Protein AF-A0A433PVL8-F1 (afdb_monomer)

pLDDT: mean 73.01, std 20.84, range [35.97, 96.81]

Sequence (126 aa):
MVSDSTTQKPASAIPLTRLAISPSEWHYLKVKITSEHTLSEHIDNLAFRLFIAQALGSTYGIVGSALFVDVLDWDDDALVGILKVASGAASPYFPSRSNLPIKRPPDPLERSDAFQSDHRVPLLHA

Mean predicted aligned error: 17.93 Å

Organism: NCBI:txid994334

Nearest PDB structures (foldseek):
  6ahu-assembly1_H  TM=8.574E-01  e=1.850E-03  Homo sapiens
  6w6v-assembly1_H  TM=7.503E-01  e=1.771E-02  Saccharomyces cerevisiae S288C
  2kxo-assembly1_B  TM=3.750E-01  e=7.988E-01  Neisseria gonorrhoeae
  6s7t-assembly1_A  TM=3.173E-01  e=1.428E+00  Homo sapiens
  3nrd-assembly1_A  TM=3.096E-01  e=2.244E+00  Sinorhizobium meliloti 1021

Structure (mmCIF, N/CA/C/O backbone):
data_AF-A0A433PVL8-F1
#
_entry.id   AF-A0A433PVL8-F1
#
loop_
_atom_site.group_PDB
_atom_site.id
_atom_site.type_symbol
_atom_site.label_atom_id
_atom_site.label_alt_id
_atom_site.label_comp_id
_atom_site.label_asym_id
_atom_site.label_entity_id
_atom_site.label_seq_id
_atom_site.pdbx_PDB_ins_code
_atom_site.Cartn_x
_atom_site.Cartn_y
_atom_site.Cartn_z
_atom_site.occupancy
_atom_site.B_iso_or_equiv
_atom_site.auth_seq_id
_atom_site.auth_comp_id
_atom_site.auth_asym_id
_atom_site.auth_atom_id
_atom_site.pdbx_PDB_model_num
ATOM 1 N N . MET A 1 1 ? -71.635 -39.825 16.687 1.00 41.94 1 MET A N 1
ATOM 2 C CA . MET A 1 1 ? -71.543 -39.010 15.455 1.00 41.94 1 MET A CA 1
ATOM 3 C C . MET A 1 1 ? -70.288 -38.161 15.566 1.00 41.94 1 MET A C 1
ATOM 5 O O . MET A 1 1 ? -69.972 -37.736 16.667 1.00 41.94 1 MET A O 1
ATOM 9 N N . VAL A 1 2 ? -69.530 -38.096 14.475 1.00 44.03 2 VAL A N 1
ATOM 10 C CA . VAL A 1 2 ? -68.096 -37.768 14.385 1.00 44.03 2 VAL A CA 1
ATOM 11 C C . VAL A 1 2 ? -67.822 -36.282 14.651 1.00 44.03 2 VAL A C 1
ATOM 13 O O . VAL A 1 2 ? -68.539 -35.430 14.138 1.00 44.03 2 VAL A O 1
ATOM 16 N N . SER A 1 3 ? -66.786 -35.994 15.444 1.00 48.00 3 SER A N 1
ATOM 17 C CA . SER A 1 3 ? -66.227 -34.653 15.645 1.00 48.00 3 SER A CA 1
ATOM 18 C C . SER A 1 3 ? -65.089 -34.427 14.648 1.00 48.00 3 SER A C 1
ATOM 20 O O . SER A 1 3 ? -64.020 -35.007 14.818 1.00 48.00 3 SER A O 1
ATOM 22 N N . ASP A 1 4 ? -65.295 -33.583 13.637 1.00 47.31 4 ASP A N 1
ATOM 23 C CA . ASP A 1 4 ? -64.214 -33.089 12.777 1.00 47.31 4 ASP A CA 1
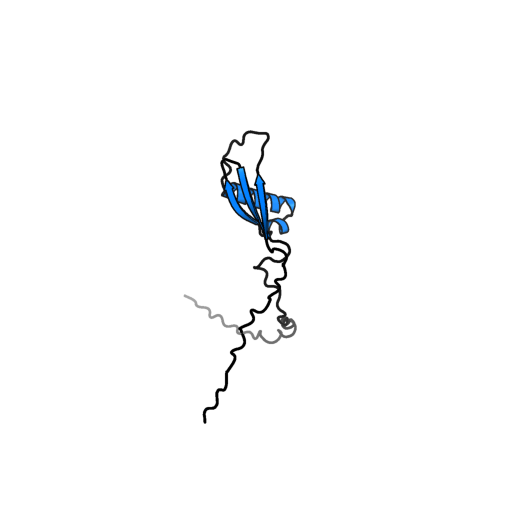ATOM 24 C C . ASP A 1 4 ? -63.689 -31.760 13.329 1.00 47.31 4 ASP A C 1
ATOM 26 O O . ASP A 1 4 ? -64.223 -30.681 13.075 1.00 47.31 4 ASP A O 1
ATOM 30 N N . SER A 1 5 ? -62.621 -31.849 14.119 1.00 52.19 5 SER A N 1
ATOM 31 C CA . SER A 1 5 ? -61.806 -30.701 14.508 1.00 52.19 5 SER A CA 1
ATOM 32 C C . SER A 1 5 ? -60.746 -30.488 13.428 1.00 52.19 5 SER A C 1
ATOM 34 O O . SER A 1 5 ? -59.661 -31.064 13.498 1.00 52.19 5 SER A O 1
ATOM 36 N N . THR A 1 6 ? -61.026 -29.672 12.412 1.00 54.44 6 THR A N 1
ATOM 37 C CA . THR A 1 6 ? -59.994 -29.228 11.463 1.00 54.44 6 THR A CA 1
ATOM 38 C C . THR A 1 6 ? -58.979 -28.341 12.183 1.00 54.44 6 THR A C 1
ATOM 40 O O . THR A 1 6 ? -59.168 -27.135 12.333 1.00 54.44 6 THR A O 1
ATOM 43 N N . THR A 1 7 ? -57.878 -28.942 12.640 1.00 54.22 7 THR A N 1
ATOM 44 C CA . THR A 1 7 ? -56.678 -28.226 13.080 1.00 54.22 7 THR A CA 1
ATOM 45 C C . THR A 1 7 ? -56.019 -27.581 11.865 1.00 54.22 7 THR A C 1
ATOM 47 O O . THR A 1 7 ? -55.220 -28.193 11.157 1.00 54.22 7 THR A O 1
ATOM 50 N N . GLN A 1 8 ? -56.359 -26.322 11.610 1.00 55.50 8 GLN A N 1
ATOM 51 C CA . GLN A 1 8 ? -55.682 -25.509 10.611 1.00 55.50 8 GLN A CA 1
ATOM 52 C C . GLN A 1 8 ? -54.319 -25.086 11.173 1.00 55.50 8 GLN A C 1
ATOM 54 O O . GLN A 1 8 ? -54.213 -24.196 12.014 1.00 55.50 8 GLN A O 1
ATOM 59 N N . LYS A 1 9 ? -53.266 -25.787 10.737 1.00 52.16 9 LYS A N 1
ATOM 60 C CA . LYS A 1 9 ? -51.865 -25.467 11.033 1.00 52.16 9 LYS A CA 1
ATOM 61 C C . LYS A 1 9 ? -51.580 -24.039 10.542 1.00 52.16 9 LYS A C 1
ATOM 63 O O . LYS A 1 9 ? -51.708 -23.806 9.338 1.00 52.16 9 LYS A O 1
ATOM 68 N N . PRO A 1 10 ? -51.210 -23.083 11.413 1.00 56.50 10 PRO A N 1
ATOM 69 C CA . PRO A 1 10 ? -50.856 -21.752 10.949 1.00 56.50 10 PRO A CA 1
ATOM 70 C C . PRO A 1 10 ? -49.629 -21.874 10.045 1.00 56.50 10 PRO A C 1
ATOM 72 O O . PRO A 1 10 ? -48.628 -22.495 10.414 1.00 56.50 10 PRO A O 1
ATOM 75 N N . ALA A 1 11 ? -49.736 -21.335 8.830 1.00 64.62 11 ALA A N 1
ATOM 76 C CA . ALA A 1 11 ? -48.615 -21.234 7.912 1.00 64.62 11 ALA A CA 1
ATOM 77 C C . ALA A 1 11 ? -47.468 -20.517 8.639 1.00 64.62 11 ALA A C 1
ATOM 79 O O . ALA A 1 11 ? -47.653 -19.432 9.186 1.00 64.62 11 ALA A O 1
ATOM 80 N N . SER A 1 12 ? -46.308 -21.170 8.698 1.00 62.41 12 SER A N 1
ATOM 81 C CA . SER A 1 12 ? -45.108 -20.638 9.338 1.00 62.41 12 SER A CA 1
ATOM 82 C C . SER A 1 12 ? -44.707 -19.347 8.622 1.00 62.41 12 SER A C 1
ATOM 84 O O . SER A 1 12 ? -44.216 -19.381 7.496 1.00 62.41 12 SER A O 1
ATOM 86 N N . ALA A 1 13 ? -44.996 -18.202 9.241 1.00 73.56 13 ALA A N 1
ATOM 87 C CA . ALA A 1 13 ? -44.613 -16.902 8.717 1.00 73.56 13 ALA A CA 1
ATOM 88 C C . ALA A 1 13 ? -43.100 -16.731 8.886 1.00 73.56 13 ALA A C 1
ATOM 90 O O . ALA A 1 13 ? -42.582 -16.825 9.999 1.00 73.56 13 ALA A O 1
ATOM 91 N N . ILE A 1 14 ? -42.393 -16.489 7.782 1.00 77.62 14 ILE A N 1
ATOM 92 C CA . ILE A 1 14 ? -40.962 -16.181 7.809 1.00 77.62 14 ILE A CA 1
ATOM 93 C C . ILE A 1 14 ? -40.812 -14.780 8.423 1.00 77.62 14 ILE A C 1
ATOM 95 O O . ILE A 1 14 ? -41.367 -13.824 7.873 1.00 77.62 14 ILE A O 1
ATOM 99 N N . PRO A 1 15 ? -40.105 -14.624 9.556 1.00 78.94 15 PRO A N 1
ATOM 100 C CA . PRO A 1 15 ? -39.897 -13.315 10.155 1.00 78.94 15 PRO A CA 1
ATOM 101 C C . PRO A 1 15 ? -39.052 -12.440 9.224 1.00 78.94 15 PRO A C 1
ATOM 103 O O . PRO A 1 15 ? -38.008 -12.852 8.722 1.00 78.94 15 PRO A O 1
ATOM 106 N N . LEU A 1 16 ? -39.513 -11.213 8.993 1.00 79.56 16 LEU A N 1
ATOM 107 C CA . LEU A 1 16 ? -38.834 -10.232 8.152 1.00 79.56 16 LEU A CA 1
ATOM 108 C C . LEU A 1 16 ? -37.658 -9.630 8.935 1.00 79.56 16 LEU A C 1
ATOM 110 O O . LEU A 1 16 ? -37.845 -8.791 9.815 1.00 79.56 16 LEU A O 1
ATOM 114 N N . THR A 1 17 ? -36.437 -10.079 8.643 1.00 83.88 17 THR A N 1
ATOM 115 C CA . THR A 1 17 ? -35.220 -9.550 9.274 1.00 83.88 17 THR A CA 1
ATOM 116 C C . THR A 1 17 ? -34.689 -8.356 8.487 1.00 83.88 17 THR A C 1
ATOM 118 O O . THR A 1 17 ? -34.290 -8.484 7.331 1.00 83.88 17 THR A O 1
ATOM 121 N N . ARG A 1 18 ? -34.646 -7.182 9.125 1.00 80.38 18 ARG A N 1
ATOM 122 C CA . ARG A 1 18 ? -33.990 -5.994 8.570 1.00 80.38 18 ARG A CA 1
ATOM 123 C C . ARG A 1 18 ? -32.516 -6.001 8.966 1.00 80.38 18 ARG A C 1
ATOM 125 O O . ARG A 1 18 ? -32.199 -5.896 10.146 1.00 80.38 18 ARG A O 1
ATOM 132 N N . LEU A 1 19 ? -31.628 -6.099 7.983 1.00 83.69 19 LEU A N 1
ATOM 133 C CA . LEU A 1 19 ? -30.187 -5.988 8.202 1.00 83.69 19 LEU A CA 1
ATOM 134 C C . LEU A 1 19 ? -29.778 -4.512 8.198 1.00 83.69 19 LEU A C 1
ATOM 136 O O . LEU A 1 19 ? -30.152 -3.757 7.298 1.00 83.69 19 LEU A O 1
ATOM 140 N N . ALA A 1 20 ? -29.030 -4.100 9.219 1.00 80.88 20 ALA A N 1
ATOM 141 C CA . ALA A 1 20 ? -28.367 -2.803 9.249 1.00 80.88 20 ALA A CA 1
ATOM 142 C C . ALA A 1 20 ? -26.984 -2.934 8.597 1.00 80.88 20 ALA A C 1
ATOM 144 O O . ALA A 1 20 ? -26.257 -3.884 8.878 1.00 80.88 20 ALA A O 1
ATOM 145 N N . ILE A 1 21 ? -26.626 -1.986 7.730 1.00 80.56 21 ILE A N 1
ATOM 146 C CA . ILE A 1 21 ? -25.307 -1.945 7.091 1.00 80.56 21 ILE A CA 1
ATOM 147 C C . ILE A 1 21 ? -24.347 -1.271 8.073 1.00 80.56 21 ILE A C 1
ATOM 149 O O . ILE A 1 21 ? -24.505 -0.088 8.377 1.00 80.56 21 ILE A O 1
ATOM 153 N N . SER A 1 22 ? -23.381 -2.023 8.594 1.00 74.75 22 SER A N 1
ATOM 154 C CA . SER A 1 22 ? -22.287 -1.479 9.399 1.00 74.75 22 SER A CA 1
ATOM 155 C C . SER A 1 22 ? -21.147 -0.982 8.503 1.00 74.75 22 SER A C 1
ATOM 157 O O . SER A 1 22 ? -20.932 -1.545 7.425 1.00 74.75 22 SER A O 1
ATOM 159 N N . PRO A 1 23 ? -20.390 0.047 8.925 1.00 74.25 23 PRO A N 1
ATOM 160 C CA . PRO A 1 23 ? -19.184 0.458 8.214 1.00 74.25 23 PRO A CA 1
ATOM 161 C C . PRO A 1 23 ? -18.167 -0.691 8.179 1.00 74.25 23 PRO A C 1
ATOM 163 O O . PRO A 1 23 ? -18.037 -1.446 9.142 1.00 74.25 23 PRO A O 1
ATOM 166 N N . SER A 1 24 ? -17.462 -0.834 7.056 1.00 78.00 24 SER A N 1
ATOM 167 C CA . SER A 1 24 ? -16.450 -1.873 6.882 1.00 78.00 24 SER A CA 1
ATOM 168 C C . SER A 1 24 ? -15.223 -1.594 7.745 1.00 78.00 24 SER A C 1
ATOM 170 O O . SER A 1 24 ? -14.665 -0.497 7.722 1.00 78.00 24 SER A O 1
ATOM 172 N N . GLU A 1 25 ? -14.758 -2.621 8.452 1.00 85.00 25 GLU A N 1
ATOM 173 C CA . GLU A 1 25 ? -13.540 -2.566 9.271 1.00 85.00 25 GLU A CA 1
ATOM 174 C C . GLU A 1 25 ? -12.259 -2.468 8.428 1.00 85.00 25 GLU A C 1
ATOM 176 O O . GLU A 1 25 ? -11.208 -2.091 8.936 1.00 85.00 25 GLU A O 1
ATOM 181 N N . TRP A 1 26 ? -12.340 -2.779 7.132 1.00 90.12 26 TRP A N 1
ATOM 182 C CA . TRP A 1 26 ? -11.201 -2.825 6.221 1.00 90.12 26 TRP A CA 1
ATOM 183 C C . TRP A 1 26 ? -11.472 -2.033 4.949 1.00 90.12 26 TRP A C 1
ATOM 185 O O . TRP A 1 26 ? -12.552 -2.129 4.364 1.00 90.12 26 TRP A O 1
ATOM 195 N N . HIS A 1 27 ? -10.453 -1.313 4.499 1.00 91.12 27 HIS A N 1
ATOM 196 C CA . HIS A 1 27 ? -10.396 -0.675 3.194 1.00 91.12 27 HIS A CA 1
ATOM 197 C C . HIS A 1 27 ? -9.359 -1.376 2.325 1.00 91.12 27 HIS A C 1
ATOM 199 O O . HIS A 1 27 ? -8.272 -1.717 2.791 1.00 91.12 27 HIS A O 1
ATOM 205 N N . TYR A 1 28 ? -9.698 -1.570 1.055 1.00 94.25 28 TYR A N 1
ATOM 206 C CA . TYR A 1 28 ? -8.817 -2.193 0.077 1.00 94.25 28 TYR A CA 1
ATOM 207 C C . TYR A 1 28 ? -8.393 -1.147 -0.945 1.00 94.25 28 TYR A C 1
ATOM 209 O O . TYR A 1 28 ? -9.236 -0.456 -1.519 1.00 94.25 28 TYR A O 1
ATOM 217 N N . LEU A 1 29 ? -7.089 -1.020 -1.155 1.00 95.19 29 LEU A N 1
ATOM 218 C CA . LEU A 1 29 ? -6.496 -0.045 -2.060 1.00 95.19 29 LEU A CA 1
ATOM 219 C C . LEU A 1 29 ? -5.759 -0.792 -3.164 1.00 95.19 29 LEU A C 1
ATOM 221 O O . LEU A 1 29 ? -4.840 -1.558 -2.885 1.00 95.19 29 LEU A O 1
ATOM 225 N N . LYS A 1 30 ? -6.140 -0.546 -4.418 1.00 96.75 30 LYS A N 1
ATOM 226 C CA . LYS A 1 30 ? -5.356 -0.979 -5.575 1.00 96.75 30 LYS A CA 1
ATOM 227 C C . LYS A 1 30 ? -4.307 0.088 -5.872 1.00 96.75 30 LYS A C 1
ATOM 229 O O . LYS A 1 30 ? -4.661 1.239 -6.120 1.00 96.75 30 LYS A O 1
ATOM 234 N N . VAL A 1 31 ? -3.037 -0.293 -5.843 1.00 95.56 31 VAL A N 1
ATOM 235 C CA . VAL A 1 31 ? -1.889 0.608 -5.993 1.00 95.56 31 VAL A CA 1
ATOM 236 C C . VAL A 1 31 ? -1.079 0.182 -7.208 1.00 95.56 31 VAL A C 1
ATOM 238 O O . VAL A 1 31 ? -0.931 -1.010 -7.459 1.00 95.56 31 VAL A O 1
ATOM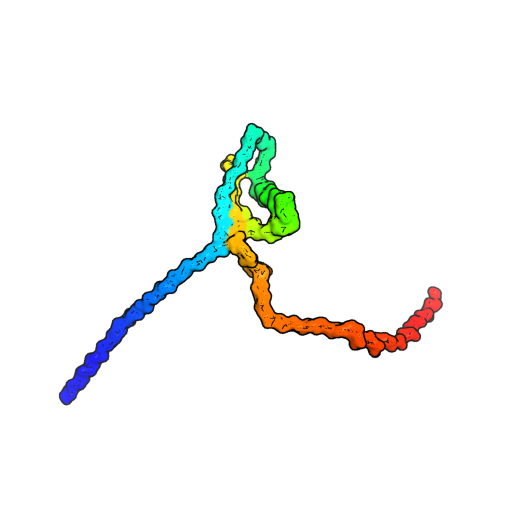 241 N N . LYS A 1 32 ? -0.559 1.148 -7.967 1.00 95.12 32 LYS A N 1
ATOM 242 C CA . LYS A 1 32 ? 0.383 0.908 -9.061 1.00 95.12 32 LYS A CA 1
ATOM 243 C C . LYS A 1 32 ? 1.638 1.735 -8.829 1.00 95.12 32 LYS A C 1
ATOM 245 O O . LYS A 1 32 ? 1.521 2.935 -8.579 1.00 95.12 32 LYS A O 1
ATOM 250 N N . ILE A 1 33 ? 2.807 1.111 -8.929 1.00 92.69 33 ILE A N 1
ATOM 251 C CA . ILE A 1 33 ? 4.080 1.832 -8.917 1.00 92.69 33 ILE A CA 1
ATOM 252 C C . ILE A 1 33 ? 4.394 2.282 -10.341 1.00 92.69 33 ILE A C 1
ATOM 254 O O . ILE A 1 33 ? 4.313 1.514 -11.298 1.00 92.69 33 ILE A O 1
ATOM 258 N N . THR A 1 34 ? 4.749 3.554 -10.477 1.00 91.81 34 THR A N 1
ATOM 259 C CA . THR A 1 34 ? 5.209 4.155 -11.728 1.00 91.81 34 THR A CA 1
ATOM 260 C C . THR A 1 34 ? 6.520 4.877 -11.470 1.00 91.81 34 THR A C 1
ATOM 262 O O . THR A 1 34 ? 6.671 5.530 -10.439 1.00 91.81 34 THR 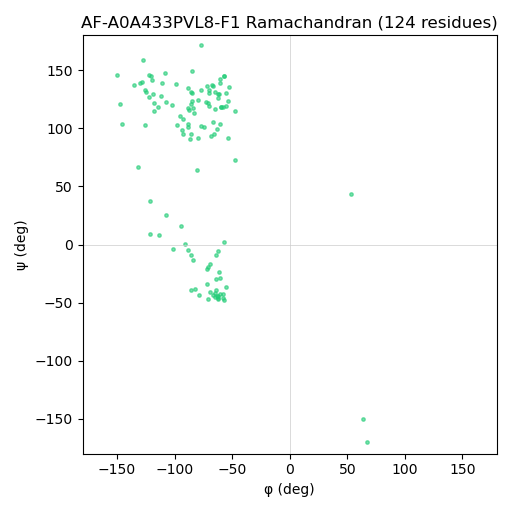A O 1
ATOM 265 N N . SER A 1 35 ? 7.452 4.775 -12.410 1.00 88.50 35 SER A N 1
ATOM 266 C CA . SER A 1 35 ? 8.74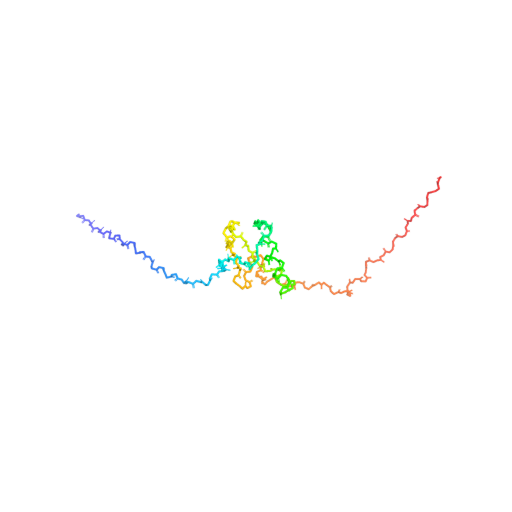8 5.442 -12.352 1.00 88.50 35 SER A CA 1
ATOM 267 C C . SER A 1 35 ? 9.046 6.066 -13.710 1.00 88.50 35 SER A C 1
ATOM 269 O O . SER A 1 35 ? 8.825 5.434 -14.740 1.00 88.50 35 SER A O 1
ATOM 271 N N . GLU A 1 36 ? 9.567 7.291 -13.702 1.00 90.50 36 GLU A N 1
ATOM 272 C CA . GLU A 1 36 ? 10.073 7.973 -14.904 1.00 90.50 36 GLU A CA 1
ATOM 273 C C . GLU A 1 36 ? 11.382 7.339 -15.407 1.00 90.50 36 GLU A C 1
ATOM 275 O O . GLU A 1 36 ? 11.777 7.501 -16.561 1.00 90.50 36 GLU A O 1
ATOM 280 N N . HIS A 1 37 ? 12.067 6.598 -14.533 1.00 86.50 37 HIS A N 1
ATOM 281 C CA . HIS A 1 37 ? 13.312 5.902 -14.829 1.00 86.50 37 HIS A CA 1
ATOM 282 C C . HIS A 1 37 ? 13.092 4.395 -14.893 1.00 86.50 37 HIS A C 1
ATOM 284 O O . HIS A 1 37 ? 12.285 3.840 -14.143 1.00 86.50 37 HIS A O 1
ATOM 290 N N . THR A 1 38 ? 13.862 3.721 -15.749 1.00 78.38 38 THR A N 1
ATOM 291 C CA . THR A 1 38 ? 13.913 2.259 -15.770 1.00 78.38 38 THR A CA 1
ATOM 292 C C . THR A 1 38 ? 14.377 1.761 -14.409 1.00 78.38 38 THR A C 1
ATOM 294 O O . THR A 1 38 ? 15.489 2.079 -13.981 1.00 78.38 38 THR A O 1
ATOM 297 N N . LEU A 1 39 ? 13.525 0.993 -13.734 1.00 79.81 39 LEU A N 1
ATOM 298 C CA . LEU A 1 39 ? 13.905 0.297 -12.514 1.00 79.81 39 LEU A CA 1
ATOM 299 C C . LEU A 1 39 ? 14.970 -0.735 -12.895 1.00 79.81 39 LEU A C 1
ATOM 301 O O . LEU A 1 39 ? 14.725 -1.613 -13.717 1.00 79.81 39 LEU A O 1
ATOM 305 N N . SER A 1 40 ? 16.178 -0.569 -12.361 1.00 74.88 40 SER A N 1
ATOM 306 C CA . SER A 1 40 ? 17.299 -1.481 -12.612 1.00 74.88 40 SER A CA 1
ATOM 307 C C . SER A 1 40 ? 17.123 -2.824 -11.910 1.00 74.88 40 SER A C 1
ATOM 309 O O . SER A 1 40 ? 17.758 -3.802 -12.292 1.00 74.88 40 SER A O 1
ATOM 311 N N . GLU A 1 41 ? 16.284 -2.855 -10.877 1.00 81.38 41 GLU A N 1
ATOM 312 C CA . GLU A 1 41 ? 16.045 -4.014 -10.034 1.00 81.38 41 GLU A CA 1
ATOM 313 C C . GLU A 1 41 ? 14.569 -4.395 -10.045 1.00 81.38 41 GLU A C 1
ATOM 315 O O . GLU A 1 41 ? 13.675 -3.548 -10.121 1.00 81.38 41 GLU A O 1
ATOM 320 N N . HIS A 1 42 ? 14.348 -5.701 -9.963 1.00 87.06 42 HIS A N 1
ATOM 321 C CA . HIS A 1 42 ? 13.032 -6.301 -9.841 1.00 87.06 42 HIS A CA 1
ATOM 322 C C . HIS A 1 42 ? 12.448 -6.007 -8.458 1.00 87.06 42 HIS A C 1
ATOM 324 O O . HIS A 1 42 ? 13.112 -6.242 -7.448 1.00 87.06 42 HIS A O 1
ATOM 330 N N . ILE A 1 43 ? 11.208 -5.517 -8.403 1.00 91.44 43 ILE A N 1
ATOM 331 C CA . ILE A 1 43 ? 10.500 -5.306 -7.137 1.00 91.44 43 ILE A CA 1
ATOM 332 C C . ILE A 1 43 ? 9.662 -6.550 -6.866 1.00 91.44 43 ILE A C 1
ATOM 334 O O . ILE A 1 43 ? 8.561 -6.694 -7.394 1.00 91.44 43 ILE A O 1
ATOM 338 N N . ASP A 1 44 ? 10.184 -7.437 -6.027 1.00 93.19 44 ASP A N 1
ATOM 339 C CA . ASP A 1 44 ? 9.429 -8.590 -5.552 1.00 93.19 44 ASP A CA 1
ATOM 340 C C . ASP A 1 44 ? 8.422 -8.202 -4.450 1.00 93.19 44 ASP A C 1
ATOM 342 O O . ASP A 1 44 ? 8.399 -7.081 -3.922 1.00 93.19 44 ASP A O 1
ATOM 346 N N . ASN A 1 45 ? 7.563 -9.152 -4.077 1.00 93.62 45 ASN A N 1
ATOM 347 C CA . ASN A 1 45 ? 6.543 -8.945 -3.047 1.00 93.62 45 ASN A CA 1
ATOM 348 C C . ASN A 1 45 ? 7.132 -8.467 -1.706 1.00 93.62 45 ASN A C 1
ATOM 350 O O . ASN A 1 45 ? 6.524 -7.645 -1.015 1.00 93.62 45 ASN A O 1
ATOM 354 N N . LEU A 1 46 ? 8.312 -8.970 -1.330 1.00 93.75 46 LEU A N 1
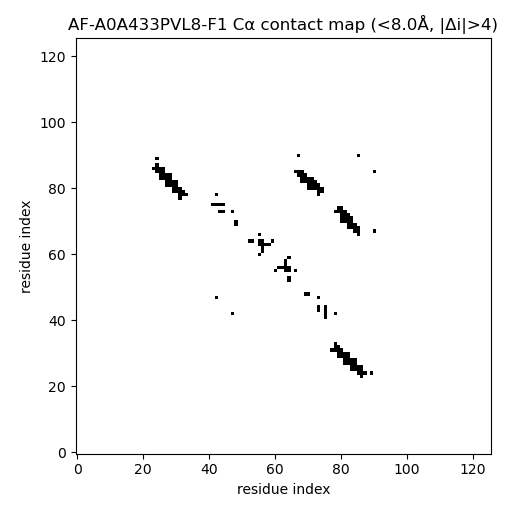ATOM 355 C CA . LEU A 1 46 ? 8.963 -8.610 -0.074 1.00 93.75 46 LEU A CA 1
ATOM 356 C C . LEU A 1 46 ? 9.478 -7.168 -0.116 1.00 93.75 46 LEU A C 1
ATOM 358 O O . LEU A 1 46 ? 9.217 -6.405 0.817 1.00 93.75 46 LEU A O 1
ATOM 362 N N . ALA A 1 47 ? 10.155 -6.782 -1.196 1.00 94.19 47 ALA A N 1
ATOM 363 C CA . ALA A 1 47 ? 10.613 -5.423 -1.436 1.00 94.19 47 ALA A CA 1
ATOM 364 C C . ALA A 1 47 ? 9.434 -4.446 -1.425 1.00 94.19 47 ALA A C 1
ATOM 366 O O . ALA A 1 47 ? 9.513 -3.404 -0.773 1.00 94.19 47 ALA A O 1
ATOM 367 N N . PHE A 1 48 ? 8.307 -4.808 -2.045 1.00 94.56 48 PHE A N 1
ATOM 368 C CA . PHE A 1 48 ? 7.094 -3.993 -2.000 1.00 94.56 48 PHE A CA 1
ATOM 369 C C . PHE A 1 48 ? 6.536 -3.839 -0.573 1.00 94.56 48 PHE A C 1
ATOM 371 O O . PHE A 1 48 ? 6.244 -2.721 -0.142 1.00 94.56 48 PHE A O 1
ATOM 378 N N . ARG A 1 49 ? 6.445 -4.925 0.211 1.00 94.56 49 ARG A N 1
ATOM 379 C CA . ARG A 1 49 ? 6.022 -4.863 1.628 1.00 94.56 49 ARG A CA 1
ATOM 380 C C . ARG A 1 49 ? 6.930 -3.953 2.457 1.00 94.56 49 ARG A C 1
ATOM 382 O O . ARG A 1 49 ? 6.439 -3.123 3.225 1.00 94.56 49 ARG A O 1
ATOM 389 N N . LEU A 1 50 ? 8.244 -4.101 2.295 1.00 94.25 50 LEU A N 1
ATOM 390 C CA . LEU A 1 50 ? 9.241 -3.291 2.995 1.00 94.25 50 LEU A CA 1
ATOM 391 C C . LEU A 1 50 ? 9.154 -1.821 2.586 1.00 94.25 50 LEU A C 1
ATOM 393 O O . LEU A 1 50 ? 9.189 -0.952 3.454 1.00 94.25 50 LEU A O 1
ATOM 397 N N . PHE A 1 51 ? 8.966 -1.547 1.295 1.00 93.31 51 PHE A N 1
ATOM 398 C CA . PHE A 1 51 ? 8.765 -0.199 0.775 1.00 93.31 51 PHE A CA 1
ATOM 399 C C . PHE A 1 51 ? 7.570 0.491 1.444 1.00 93.31 51 PHE A C 1
ATOM 401 O O . PHE A 1 51 ? 7.710 1.612 1.935 1.00 93.31 51 PHE A O 1
ATOM 408 N N . ILE A 1 52 ? 6.420 -0.185 1.544 1.00 93.94 52 ILE A N 1
ATOM 409 C CA . ILE A 1 52 ? 5.237 0.365 2.224 1.00 93.94 52 ILE A CA 1
ATOM 410 C C . ILE A 1 52 ? 5.523 0.618 3.711 1.00 93.94 52 ILE A C 1
ATOM 412 O O . ILE A 1 52 ? 5.243 1.710 4.210 1.00 93.94 52 ILE A O 1
ATOM 416 N N . ALA A 1 53 ? 6.123 -0.343 4.419 1.00 92.62 53 ALA A N 1
ATOM 417 C CA . ALA A 1 53 ? 6.452 -0.189 5.838 1.00 92.62 53 ALA A CA 1
ATOM 418 C C . ALA A 1 53 ? 7.427 0.977 6.090 1.00 92.62 53 ALA A C 1
ATOM 420 O O . ALA A 1 53 ? 7.228 1.778 7.011 1.00 92.62 53 ALA A O 1
ATOM 421 N N . GLN A 1 54 ? 8.451 1.109 5.245 1.00 94.50 54 GLN A N 1
ATOM 422 C CA . GLN A 1 54 ? 9.425 2.193 5.313 1.00 94.50 54 GLN A CA 1
ATOM 423 C C . GLN A 1 54 ? 8.782 3.546 4.993 1.00 94.50 54 GLN A C 1
ATOM 425 O O . GLN A 1 54 ? 9.029 4.514 5.711 1.00 94.50 54 GLN A O 1
ATOM 430 N N . ALA A 1 55 ? 7.933 3.628 3.967 1.00 93.81 55 ALA A N 1
ATOM 431 C CA . ALA A 1 55 ? 7.238 4.861 3.599 1.00 93.81 55 ALA A CA 1
ATOM 432 C C . ALA A 1 55 ? 6.314 5.352 4.725 1.00 93.81 55 ALA A C 1
ATOM 434 O O . ALA A 1 55 ? 6.332 6.537 5.073 1.00 93.81 55 ALA A O 1
ATOM 435 N N . LEU A 1 56 ? 5.555 4.443 5.345 1.00 93.25 56 LEU A N 1
ATOM 436 C CA . LEU A 1 56 ? 4.691 4.760 6.484 1.00 93.25 56 LEU A CA 1
ATOM 437 C C . LEU A 1 56 ? 5.505 5.209 7.704 1.00 93.25 56 LEU A C 1
ATOM 439 O O . LEU A 1 56 ? 5.174 6.227 8.315 1.00 93.25 56 LEU A O 1
ATOM 443 N N . GLY A 1 57 ? 6.590 4.498 8.023 1.00 94.94 57 GLY A N 1
ATOM 444 C CA . GLY A 1 57 ? 7.492 4.865 9.117 1.00 94.94 57 GLY A CA 1
ATOM 445 C C . GLY A 1 57 ? 8.204 6.199 8.895 1.00 94.94 57 GLY A C 1
ATOM 446 O O . GLY A 1 57 ? 8.328 6.998 9.818 1.00 94.94 57 GLY A O 1
ATOM 447 N N . SER A 1 58 ? 8.620 6.486 7.663 1.00 96.25 58 SER A N 1
ATOM 448 C CA . SER A 1 58 ? 9.276 7.748 7.316 1.00 96.25 58 SER A CA 1
ATOM 449 C C . SER A 1 58 ? 8.310 8.933 7.325 1.00 96.25 58 SER A C 1
ATOM 451 O O . SER A 1 58 ? 8.720 10.044 7.648 1.00 96.25 58 SER A O 1
ATOM 453 N N . THR A 1 59 ? 7.045 8.719 6.955 1.00 95.44 59 THR A N 1
ATOM 454 C CA . THR A 1 59 ? 6.052 9.800 6.830 1.00 95.44 59 THR A CA 1
ATOM 455 C C . THR A 1 59 ? 5.374 10.114 8.163 1.00 95.44 59 THR A C 1
ATOM 457 O O . THR A 1 59 ? 5.143 11.280 8.477 1.00 95.44 59 THR A O 1
ATOM 460 N N . TYR A 1 60 ? 5.065 9.091 8.967 1.00 91.88 60 TYR A N 1
ATOM 461 C CA . TYR A 1 60 ? 4.275 9.233 10.199 1.00 91.88 60 TYR A CA 1
ATOM 462 C C . TYR A 1 60 ? 5.013 8.751 11.460 1.00 91.88 60 TYR A C 1
ATOM 464 O O . TYR A 1 60 ? 4.415 8.637 12.534 1.00 91.88 60 TYR A O 1
ATOM 472 N N . GLY A 1 61 ? 6.309 8.447 11.353 1.00 91.88 61 GLY A N 1
ATOM 473 C CA . GLY A 1 61 ? 7.120 7.962 12.464 1.00 91.88 61 GLY A CA 1
ATOM 474 C C . GLY A 1 61 ? 6.647 6.607 12.994 1.00 91.88 61 GLY A C 1
ATOM 475 O O . GLY A 1 61 ? 6.050 5.797 12.283 1.00 91.88 61 GLY A O 1
ATOM 476 N N . ILE A 1 62 ? 6.867 6.384 14.292 1.00 89.44 62 ILE A N 1
ATOM 477 C CA . ILE A 1 62 ? 6.550 5.111 14.957 1.00 89.44 62 ILE A CA 1
ATOM 478 C C . ILE A 1 62 ? 5.054 4.761 14.893 1.00 89.44 62 ILE A C 1
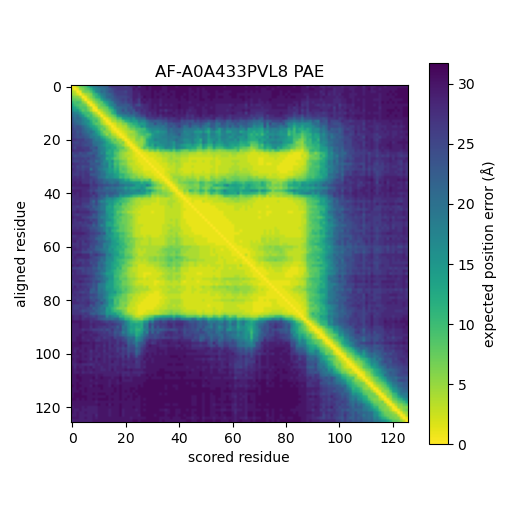ATOM 480 O O . ILE A 1 62 ? 4.692 3.588 14.875 1.00 89.44 62 ILE A O 1
ATOM 484 N N . VAL A 1 63 ? 4.186 5.778 14.823 1.00 88.19 63 VAL A N 1
ATOM 485 C CA . VAL A 1 63 ? 2.734 5.600 14.695 1.00 88.19 63 VAL A CA 1
ATOM 486 C C . VAL A 1 63 ? 2.390 5.034 13.318 1.00 88.19 63 VAL A C 1
ATOM 488 O O . VAL A 1 63 ? 1.569 4.128 13.224 1.00 88.19 63 VAL A O 1
ATOM 491 N N . GLY A 1 64 ? 3.059 5.514 12.265 1.00 85.69 64 GLY A N 1
ATOM 492 C CA . GLY A 1 64 ? 2.925 4.985 10.906 1.00 85.69 64 GLY A CA 1
ATOM 493 C C . GLY A 1 64 ? 3.384 3.545 10.780 1.00 85.69 64 GLY A C 1
ATOM 494 O O . GLY A 1 64 ? 2.685 2.725 10.192 1.00 85.69 64 GLY A O 1
ATOM 495 N N . SER A 1 65 ? 4.533 3.226 11.377 1.00 84.31 65 SER A N 1
ATOM 496 C CA . SER A 1 65 ? 5.069 1.860 11.401 1.00 84.31 65 SER A CA 1
ATOM 497 C C . SER A 1 65 ? 4.152 0.861 12.112 1.00 84.31 65 SER A C 1
ATOM 499 O O . SER A 1 65 ? 4.243 -0.333 11.853 1.00 84.31 65 SER A O 1
ATOM 501 N N . ALA A 1 66 ? 3.283 1.336 13.008 1.00 86.19 66 ALA A N 1
ATOM 502 C CA . ALA A 1 66 ? 2.333 0.510 13.746 1.00 86.19 66 ALA A CA 1
ATOM 503 C C . ALA A 1 66 ? 0.969 0.358 13.043 1.00 86.19 66 ALA A C 1
ATOM 505 O O . ALA A 1 66 ? 0.074 -0.293 13.588 1.00 86.19 66 ALA A O 1
ATOM 506 N N . LEU A 1 67 ? 0.774 0.963 11.864 1.00 87.69 67 LEU A N 1
ATOM 507 C CA . LEU A 1 67 ? -0.471 0.823 11.111 1.00 87.69 67 LEU A CA 1
ATOM 508 C C . LEU A 1 67 ? 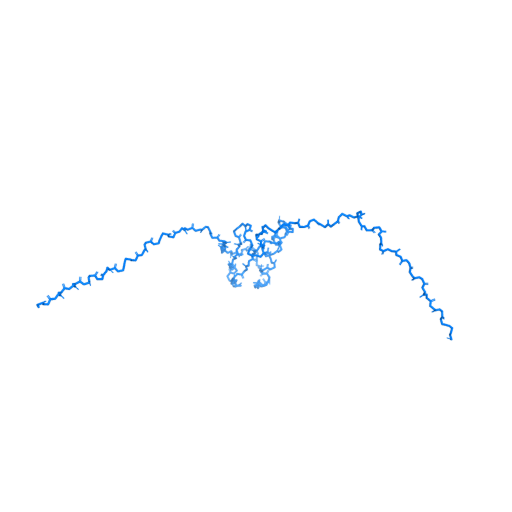-0.642 -0.609 10.594 1.00 87.69 67 LEU A C 1
ATOM 510 O O . LEU A 1 67 ? 0.279 -1.216 10.053 1.00 87.69 67 LEU A O 1
ATOM 514 N N . PHE A 1 68 ? -1.865 -1.127 10.709 1.00 87.75 68 PHE A N 1
ATOM 515 C CA . PHE A 1 68 ? -2.226 -2.440 10.183 1.00 87.75 68 PHE A CA 1
ATOM 516 C C . PHE A 1 68 ? -2.478 -2.346 8.680 1.00 87.75 68 PHE A C 1
ATOM 518 O O . PHE A 1 68 ? -3.597 -2.065 8.236 1.00 87.75 68 PHE A O 1
ATOM 525 N N . VAL A 1 69 ? -1.409 -2.574 7.920 1.00 91.25 69 VAL A N 1
ATOM 526 C CA . VAL A 1 69 ? -1.418 -2.654 6.461 1.00 91.25 69 VAL A CA 1
ATOM 527 C C . VAL A 1 69 ? -0.867 -4.008 6.042 1.00 91.25 69 VAL A C 1
ATOM 529 O O . VAL A 1 69 ? 0.224 -4.390 6.459 1.00 91.25 69 VAL A O 1
ATOM 532 N N . ASP A 1 70 ? -1.619 -4.724 5.213 1.00 92.69 70 ASP A N 1
ATOM 533 C CA . ASP A 1 70 ? -1.183 -5.986 4.618 1.00 92.69 70 ASP A CA 1
ATOM 534 C C . ASP A 1 70 ? -1.195 -5.894 3.091 1.00 92.69 70 ASP A C 1
ATOM 536 O O . ASP A 1 70 ? -2.052 -5.230 2.502 1.00 92.69 70 ASP A O 1
ATOM 540 N N . VAL A 1 71 ? -0.242 -6.570 2.455 1.00 94.31 71 VAL A N 1
ATOM 541 C CA . VAL A 1 71 ? -0.176 -6.735 1.000 1.00 94.31 71 VAL A CA 1
ATOM 542 C C . VAL A 1 71 ? -0.836 -8.068 0.680 1.00 94.31 71 VAL A C 1
ATOM 544 O O . VAL A 1 71 ? -0.305 -9.124 1.024 1.00 94.31 71 VAL A O 1
ATOM 547 N N . LEU A 1 72 ? -2.001 -8.027 0.041 1.00 94.38 72 LEU A N 1
ATOM 548 C CA . LEU A 1 72 ? -2.745 -9.238 -0.310 1.00 94.38 72 LEU A CA 1
ATOM 549 C C . LEU A 1 72 ? -2.235 -9.871 -1.592 1.00 94.38 72 LEU A C 1
ATOM 551 O O . LEU A 1 72 ? -2.197 -11.090 -1.710 1.00 94.38 72 LEU A O 1
ATOM 555 N N . ASP A 1 73 ? -1.887 -9.016 -2.544 1.00 94.38 73 ASP A N 1
ATOM 556 C CA . ASP A 1 73 ? -1.479 -9.413 -3.875 1.00 94.38 73 ASP A CA 1
ATOM 557 C C . ASP A 1 73 ? -0.490 -8.389 -4.422 1.00 94.38 73 ASP A C 1
ATOM 559 O O . ASP A 1 73 ? -0.588 -7.193 -4.110 1.00 94.38 73 ASP A O 1
ATOM 563 N N . TRP A 1 74 ? 0.464 -8.876 -5.200 1.00 96.12 74 TRP A N 1
ATOM 564 C CA . TRP A 1 74 ? 1.472 -8.079 -5.881 1.00 96.12 74 TRP A CA 1
ATOM 565 C C . TRP A 1 74 ? 1.811 -8.775 -7.193 1.00 96.12 74 TRP A C 1
ATOM 567 O O . TRP A 1 74 ? 2.223 -9.932 -7.198 1.00 96.12 74 TRP A O 1
ATOM 577 N N . ASP A 1 75 ? 1.595 -8.052 -8.281 1.00 94.94 75 ASP A N 1
ATOM 578 C CA . ASP A 1 75 ? 1.989 -8.429 -9.626 1.00 94.94 75 ASP A CA 1
ATOM 579 C C . ASP A 1 75 ? 3.306 -7.719 -9.938 1.00 94.94 75 ASP A C 1
ATOM 581 O O . ASP A 1 75 ? 3.322 -6.507 -10.186 1.00 94.94 75 ASP A O 1
ATOM 585 N N . ASP A 1 76 ? 4.401 -8.474 -9.878 1.00 93.06 76 ASP A N 1
ATOM 586 C CA . ASP A 1 76 ? 5.748 -7.960 -10.093 1.00 93.06 76 ASP A CA 1
ATOM 587 C C . ASP A 1 76 ? 5.956 -7.431 -11.528 1.00 93.06 76 ASP A C 1
ATOM 589 O O . ASP A 1 76 ? 6.727 -6.492 -11.729 1.00 93.06 76 ASP A O 1
ATOM 593 N N . ASP A 1 77 ? 5.256 -7.992 -12.521 1.00 91.25 77 ASP A N 1
ATOM 594 C CA . ASP A 1 77 ? 5.390 -7.602 -13.930 1.00 91.25 77 ASP A CA 1
ATOM 595 C C . ASP A 1 77 ? 4.625 -6.301 -14.212 1.00 91.25 77 ASP A C 1
ATOM 597 O O . ASP A 1 77 ? 5.116 -5.390 -14.889 1.00 91.25 77 ASP A O 1
ATOM 601 N N . ALA A 1 78 ? 3.402 -6.188 -13.687 1.00 92.31 78 ALA A N 1
ATOM 602 C CA . ALA A 1 78 ? 2.567 -5.000 -13.861 1.00 92.31 78 ALA A CA 1
ATOM 603 C C . ALA A 1 78 ? 2.876 -3.882 -12.850 1.00 92.31 78 ALA A C 1
ATOM 605 O O . ALA A 1 78 ? 2.401 -2.748 -13.029 1.00 92.31 78 ALA A O 1
ATOM 606 N N . LEU A 1 79 ? 3.634 -4.199 -11.795 1.00 94.19 79 LEU A N 1
ATOM 607 C CA . LEU A 1 79 ? 3.887 -3.367 -10.618 1.00 94.19 79 LEU A CA 1
ATOM 608 C C . LEU A 1 79 ? 2.589 -2.881 -9.959 1.00 94.19 79 LEU A C 1
ATOM 610 O O . LEU A 1 79 ? 2.436 -1.700 -9.617 1.00 94.19 79 LEU A O 1
ATOM 614 N N . VAL A 1 80 ? 1.623 -3.790 -9.827 1.00 95.81 80 VAL A N 1
ATOM 615 C CA . VAL A 1 80 ? 0.295 -3.518 -9.264 1.00 95.81 80 VAL A CA 1
ATOM 616 C C . VAL A 1 80 ? 0.079 -4.366 -8.022 1.00 95.81 80 VAL A C 1
ATOM 618 O O . VAL A 1 80 ? 0.220 -5.580 -8.060 1.00 95.81 80 VAL A O 1
ATOM 621 N N . GLY A 1 81 ? -0.334 -3.730 -6.929 1.00 96.19 81 GLY A N 1
ATOM 622 C CA . GLY A 1 81 ? -0.613 -4.400 -5.664 1.00 96.19 81 GLY A CA 1
ATOM 623 C C . GLY A 1 81 ? -1.984 -4.081 -5.094 1.00 96.19 81 GLY A C 1
ATOM 624 O O . GLY A 1 81 ? -2.589 -3.050 -5.407 1.00 96.19 81 GLY A O 1
ATOM 625 N N . ILE A 1 82 ? -2.459 -4.957 -4.213 1.00 96.81 82 ILE A N 1
ATOM 626 C CA . ILE A 1 82 ? -3.655 -4.731 -3.398 1.00 96.81 82 ILE A CA 1
ATOM 627 C C . 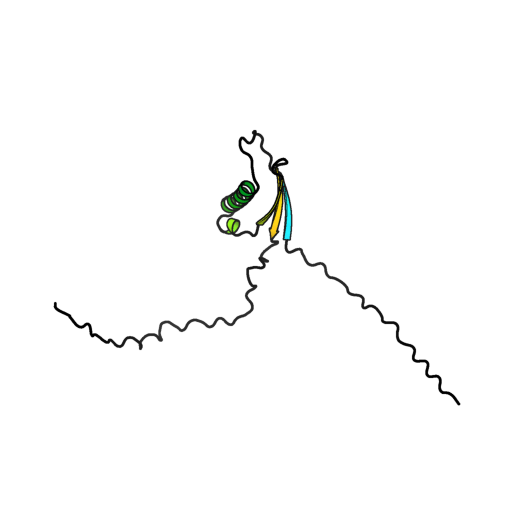ILE A 1 82 ? -3.238 -4.644 -1.932 1.00 96.81 82 ILE A C 1
ATOM 629 O O . ILE A 1 82 ? -2.737 -5.609 -1.355 1.00 96.81 82 ILE A O 1
ATOM 633 N N . LEU A 1 83 ? -3.491 -3.488 -1.323 1.00 95.69 83 LEU A N 1
ATOM 634 C CA . LEU A 1 83 ? -3.288 -3.256 0.101 1.00 95.69 83 LEU A CA 1
ATOM 635 C C . LEU A 1 83 ? -4.605 -3.400 0.852 1.00 95.69 83 LEU A C 1
ATOM 637 O O . LEU A 1 83 ? -5.636 -2.882 0.421 1.00 95.69 83 LEU A O 1
ATOM 641 N N . LYS A 1 84 ? -4.553 -4.042 2.012 1.00 94.50 84 LYS A N 1
ATOM 642 C CA . LYS A 1 84 ? -5.634 -4.096 2.991 1.00 94.50 84 LYS A CA 1
ATOM 643 C C . LYS A 1 84 ? -5.259 -3.224 4.180 1.00 94.50 84 LYS A C 1
ATOM 645 O O . LYS A 1 84 ? -4.229 -3.450 4.806 1.00 94.50 84 LYS A O 1
ATOM 650 N N . VAL A 1 85 ? -6.099 -2.246 4.497 1.00 92.31 85 VAL A N 1
ATOM 651 C CA . VAL A 1 85 ? -5.845 -1.228 5.524 1.00 92.31 85 VAL A CA 1
ATOM 652 C C . VAL A 1 85 ? -6.994 -1.200 6.523 1.00 92.31 85 VAL A C 1
ATOM 654 O O . VAL A 1 85 ? -8.160 -1.196 6.126 1.00 92.31 85 VAL A O 1
ATOM 657 N N . ALA A 1 86 ? -6.683 -1.183 7.818 1.00 88.94 86 ALA A N 1
ATOM 658 C CA . ALA A 1 86 ? -7.703 -1.074 8.860 1.00 88.94 86 ALA A CA 1
ATOM 659 C C . ALA A 1 86 ? -8.410 0.298 8.829 1.00 88.94 86 ALA A C 1
ATOM 661 O O . ALA A 1 86 ? -7.782 1.350 8.688 1.00 88.94 86 ALA A O 1
ATOM 662 N N . SER A 1 87 ? -9.733 0.287 8.971 1.00 79.44 87 SER A N 1
ATOM 663 C CA . SER A 1 87 ? -10.587 1.472 9.066 1.00 79.44 87 SER A CA 1
ATOM 664 C C . SER A 1 87 ? -10.657 1.958 10.521 1.00 79.44 87 SER A C 1
ATOM 666 O O . SER A 1 87 ? -11.446 1.456 11.319 1.00 79.44 87 SER A O 1
ATOM 668 N N . GLY A 1 88 ? -9.815 2.929 10.895 1.00 71.44 88 GLY A N 1
ATOM 669 C CA . GLY A 1 88 ? -9.805 3.518 12.244 1.00 71.44 88 GLY A CA 1
ATOM 670 C C . GLY A 1 88 ? -9.365 2.558 13.363 1.00 71.44 88 GLY A C 1
ATOM 671 O O . GLY A 1 88 ? -8.861 1.473 13.101 1.00 71.44 88 GLY A O 1
ATOM 672 N N . ALA A 1 89 ? -9.534 2.972 14.629 1.00 50.66 89 ALA A N 1
ATOM 673 C CA . ALA A 1 89 ? -9.007 2.337 15.855 1.00 50.66 89 ALA A CA 1
ATOM 674 C C . ALA A 1 89 ? -9.397 0.858 16.106 1.00 50.66 89 ALA A C 1
ATOM 676 O O . ALA A 1 89 ? -9.001 0.283 17.121 1.00 50.66 89 ALA A O 1
ATOM 677 N N . ALA A 1 90 ? -10.146 0.230 15.202 1.00 49.78 90 ALA A N 1
ATOM 678 C CA . ALA A 1 90 ? -10.470 -1.187 15.223 1.00 49.78 90 ALA A CA 1
ATOM 679 C C . ALA A 1 90 ? -9.302 -2.014 14.659 1.00 49.78 90 ALA A C 1
ATOM 681 O O . ALA A 1 90 ? -9.409 -2.683 13.634 1.00 49.78 90 ALA A O 1
ATOM 682 N N . SER A 1 91 ? -8.160 -1.983 15.347 1.00 49.97 91 SER A N 1
ATOM 683 C CA . SER A 1 91 ? -7.272 -3.138 15.281 1.00 49.97 91 SER A CA 1
ATOM 684 C C . SER A 1 91 ? -7.947 -4.268 16.061 1.00 49.97 91 SER A C 1
ATOM 686 O O . SER A 1 91 ? -8.186 -4.089 17.258 1.00 49.97 91 SER A O 1
ATOM 688 N N . PRO A 1 92 ? -8.222 -5.438 15.460 1.00 52.59 92 PRO A N 1
ATOM 689 C CA . PRO A 1 92 ? -8.812 -6.568 16.182 1.00 52.59 92 PRO A CA 1
ATOM 690 C C . PRO A 1 92 ? -7.897 -7.117 17.295 1.00 52.59 92 PRO A C 1
ATOM 692 O O . PRO A 1 92 ? -8.337 -7.934 18.100 1.00 52.59 92 PRO A O 1
ATOM 695 N N . TYR A 1 93 ? -6.640 -6.659 17.369 1.00 51.94 93 TYR A N 1
ATOM 696 C CA . TYR A 1 93 ? -5.664 -7.056 18.388 1.00 51.94 93 TYR A CA 1
ATOM 697 C C . TYR A 1 93 ? -5.467 -6.037 19.510 1.00 51.94 93 TYR A C 1
ATOM 699 O O . TYR A 1 93 ? -4.760 -6.336 20.472 1.00 51.94 93 TYR A O 1
ATOM 707 N N . PHE A 1 94 ? -6.105 -4.867 19.442 1.00 45.47 94 PHE A N 1
ATOM 708 C CA . PHE A 1 94 ? -6.310 -4.065 20.640 1.00 45.47 94 PHE A CA 1
ATOM 709 C C . PHE A 1 94 ? -7.620 -4.531 21.268 1.00 45.47 94 PHE A C 1
ATOM 711 O O . PHE A 1 94 ? -8.684 -4.146 20.778 1.00 45.47 94 PHE A O 1
ATOM 718 N N . PRO A 1 95 ? -7.597 -5.365 22.330 1.00 45.53 95 PRO A N 1
ATOM 719 C CA . PRO A 1 95 ? -8.820 -5.622 23.062 1.00 45.53 95 PRO A CA 1
ATOM 720 C C . PRO A 1 95 ? -9.353 -4.259 23.491 1.00 45.53 95 PRO A C 1
ATOM 722 O O . PRO A 1 95 ? -8.672 -3.506 24.195 1.00 45.53 95 PRO A O 1
ATOM 725 N N . SER A 1 96 ? -10.559 -3.924 23.024 1.00 44.72 96 SER A N 1
ATOM 726 C CA . SER A 1 96 ? -11.335 -2.836 23.608 1.00 44.72 96 SER A CA 1
ATOM 727 C C . SER A 1 96 ? -11.271 -3.070 25.104 1.00 44.72 96 SER A C 1
ATOM 729 O O . SER A 1 96 ? -11.677 -4.145 25.540 1.00 44.72 96 SER A O 1
ATOM 731 N N . ARG A 1 97 ? -10.642 -2.155 25.855 1.00 40.34 97 ARG A N 1
ATOM 732 C CA . ARG A 1 97 ? -10.450 -2.278 27.303 1.00 40.34 97 ARG A CA 1
ATOM 733 C C . ARG A 1 97 ? -11.819 -2.519 27.932 1.00 40.34 97 ARG A C 1
ATOM 735 O O . ARG A 1 97 ? -12.540 -1.579 28.247 1.00 40.34 97 ARG A O 1
ATOM 742 N N . SER A 1 98 ? -12.193 -3.783 28.086 1.00 48.81 98 SER A N 1
ATOM 743 C CA . SER A 1 98 ? -13.329 -4.187 28.887 1.00 48.81 98 SER A CA 1
ATOM 744 C C . SER A 1 98 ? -12.991 -3.751 30.301 1.00 48.81 98 SER A C 1
ATOM 746 O O . SER A 1 98 ? -11.882 -4.026 30.758 1.00 48.81 98 SER A O 1
ATOM 748 N N . ASN A 1 99 ? -13.921 -3.040 30.934 1.00 43.41 99 ASN A N 1
ATOM 749 C CA . ASN A 1 99 ? -13.874 -2.483 32.286 1.00 43.41 99 ASN A CA 1
ATOM 750 C C . ASN A 1 99 ? -13.401 -3.484 33.359 1.00 43.41 99 ASN A C 1
ATOM 752 O O . ASN A 1 99 ? -14.185 -3.942 34.188 1.00 43.41 99 ASN A O 1
ATOM 756 N N . LEU A 1 100 ? -12.114 -3.816 33.378 1.00 53.19 100 LEU A N 1
ATOM 757 C CA . LEU A 1 100 ? -11.487 -4.483 34.502 1.00 53.19 100 LEU A CA 1
ATOM 758 C C . LEU A 1 100 ? -11.210 -3.401 35.548 1.00 53.19 100 LEU A C 1
ATOM 760 O O . LEU A 1 100 ? -10.559 -2.402 35.222 1.00 53.19 100 LEU A O 1
ATOM 764 N N . PRO A 1 101 ? -11.705 -3.550 36.789 1.00 44.53 101 PRO A N 1
ATOM 765 C CA . PRO A 1 101 ? -11.382 -2.612 37.847 1.00 44.53 101 PRO A CA 1
ATOM 766 C C . PRO A 1 101 ? -9.864 -2.617 38.030 1.00 44.53 101 PRO A C 1
ATOM 768 O O . PRO A 1 101 ? -9.263 -3.647 38.336 1.00 44.53 101 PRO A O 1
ATOM 771 N N . ILE A 1 102 ? -9.235 -1.463 37.810 1.00 50.59 102 ILE A N 1
ATOM 772 C CA . ILE A 1 102 ? -7.812 -1.267 38.069 1.00 50.59 102 ILE A CA 1
ATOM 773 C C . ILE A 1 102 ? -7.618 -1.450 39.578 1.00 50.59 102 ILE A C 1
ATOM 775 O O . ILE A 1 102 ? -7.887 -0.538 40.362 1.00 50.59 102 ILE A O 1
ATOM 779 N N . LYS A 1 103 ? -7.167 -2.632 40.013 1.00 47.00 103 LYS A N 1
ATOM 780 C CA . LYS A 1 103 ? -6.599 -2.781 41.354 1.00 47.00 103 LYS A CA 1
ATOM 781 C C . LYS A 1 103 ? -5.312 -1.961 41.349 1.00 47.00 103 LYS A C 1
ATOM 783 O O . LYS A 1 103 ? -4.339 -2.339 40.700 1.00 47.00 103 LYS A O 1
ATOM 788 N N . ARG A 1 104 ? -5.344 -0.798 42.004 1.00 49.03 104 ARG A N 1
ATOM 789 C CA . ARG A 1 104 ? -4.147 0.015 42.232 1.00 49.03 104 ARG A CA 1
ATOM 790 C C . ARG A 1 104 ? -3.077 -0.872 42.890 1.00 49.03 104 ARG A C 1
ATOM 792 O O . ARG A 1 104 ? -3.436 -1.648 43.780 1.00 49.03 104 ARG A O 1
ATOM 799 N N . PRO A 1 105 ? -1.806 -0.808 42.454 1.00 57.47 105 PRO A N 1
ATOM 800 C CA . PRO A 1 105 ? -0.726 -1.442 43.199 1.00 57.47 105 PRO A CA 1
ATOM 801 C C . PRO A 1 105 ? -0.707 -0.877 44.632 1.00 57.47 105 PRO A C 1
ATOM 803 O O . PRO A 1 105 ? -1.053 0.295 44.808 1.00 57.47 105 PRO A O 1
ATOM 806 N N . PRO A 1 106 ? -0.369 -1.691 45.649 1.00 54.41 106 PRO A N 1
ATOM 807 C CA . PRO A 1 106 ? -0.292 -1.214 47.025 1.00 54.41 106 PRO A CA 1
ATOM 808 C C . PRO A 1 106 ? 0.755 -0.100 47.136 1.00 54.41 106 PRO A C 1
ATOM 810 O O . PRO A 1 106 ? 1.808 -0.167 46.495 1.00 54.41 106 PRO A O 1
ATOM 813 N N . ASP A 1 107 ? 0.429 0.933 47.914 1.00 54.53 107 ASP A N 1
ATOM 814 C CA . ASP A 1 107 ? 1.279 2.106 48.107 1.00 54.53 107 ASP A CA 1
ATOM 815 C C . ASP A 1 107 ? 2.671 1.708 48.643 1.00 54.53 107 ASP A C 1
ATOM 817 O O . ASP A 1 107 ? 2.778 0.799 49.472 1.00 54.53 107 ASP A O 1
ATOM 821 N N . PRO A 1 108 ? 3.757 2.402 48.244 1.00 49.91 108 PRO A N 1
ATOM 822 C CA . PRO A 1 108 ? 5.128 2.063 48.649 1.00 49.91 108 PRO A CA 1
ATOM 823 C C . PRO A 1 108 ? 5.412 2.159 50.158 1.00 49.91 108 PRO A C 1
ATOM 825 O O . PRO A 1 108 ? 6.511 1.819 50.590 1.00 49.91 108 PRO A O 1
ATOM 828 N N . LEU A 1 109 ? 4.454 2.636 50.957 1.00 50.91 109 LEU A N 1
ATOM 829 C CA . LEU A 1 109 ? 4.611 2.882 52.391 1.00 50.91 109 LEU A CA 1
ATOM 830 C C . LEU A 1 109 ? 4.286 1.666 53.278 1.00 50.91 109 LEU A C 1
ATOM 832 O O . LEU A 1 109 ? 4.538 1.728 54.473 1.00 50.91 109 LEU A O 1
ATOM 836 N N . GLU A 1 110 ? 3.814 0.547 52.719 1.00 52.88 110 GLU A N 1
ATOM 837 C CA . GLU A 1 110 ? 3.596 -0.715 53.461 1.00 52.88 110 GLU A CA 1
ATOM 838 C C . GLU A 1 110 ? 4.786 -1.699 53.383 1.00 52.88 110 GLU A C 1
ATOM 840 O O . GLU A 1 110 ? 4.654 -2.889 53.663 1.00 52.88 110 GLU A O 1
ATOM 845 N N . ARG A 1 111 ? 5.975 -1.239 52.970 1.00 47.59 111 ARG A N 1
ATOM 846 C CA . ARG A 1 111 ? 7.152 -2.101 52.739 1.00 47.59 111 ARG A CA 1
ATOM 847 C C . ARG A 1 111 ? 8.263 -1.976 53.789 1.00 47.59 111 ARG A C 1
ATOM 849 O O . ARG A 1 111 ? 9.417 -2.263 53.478 1.00 47.59 111 ARG A O 1
ATOM 856 N N . SER A 1 112 ? 7.947 -1.566 55.017 1.00 47.78 112 SER A N 1
ATOM 857 C CA . SER A 1 112 ? 8.950 -1.378 56.079 1.00 47.78 112 SER A CA 1
ATOM 858 C C . SER A 1 112 ? 9.312 -2.631 56.884 1.00 47.78 112 SER A C 1
ATOM 860 O O . SER A 1 112 ? 10.295 -2.584 57.616 1.00 47.78 112 SER A O 1
ATOM 862 N N . ASP A 1 113 ? 8.606 -3.758 56.737 1.00 47.22 113 ASP A N 1
ATOM 863 C CA . ASP A 1 113 ? 8.689 -4.818 57.762 1.00 47.22 113 ASP A CA 1
ATOM 864 C C . ASP A 1 113 ? 9.349 -6.135 57.300 1.00 47.22 113 ASP A C 1
ATOM 866 O O . ASP A 1 113 ? 9.371 -7.112 58.043 1.00 47.22 113 ASP A O 1
ATOM 870 N N . ALA A 1 114 ? 9.940 -6.191 56.100 1.00 48.34 114 ALA A N 1
ATOM 871 C CA . ALA A 1 114 ? 10.469 -7.444 55.533 1.00 48.34 114 ALA A CA 1
ATOM 872 C C . ALA A 1 114 ? 11.975 -7.425 55.205 1.00 48.34 114 ALA A C 1
ATOM 874 O O . ALA A 1 114 ? 12.402 -8.013 54.213 1.00 48.34 114 ALA A O 1
ATOM 875 N N . PHE A 1 1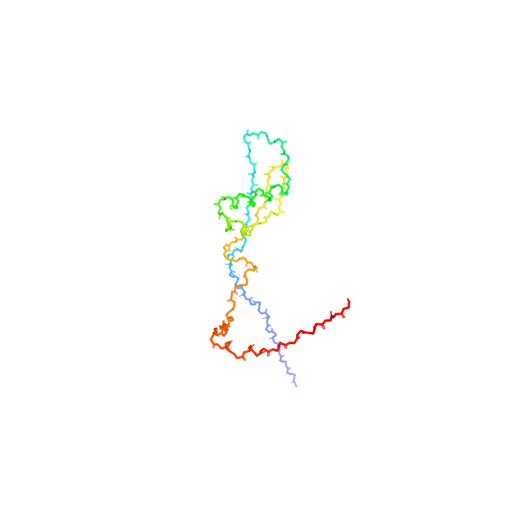15 ? 12.794 -6.777 56.037 1.00 39.06 115 PHE A N 1
ATOM 876 C CA . PHE A 1 115 ? 14.253 -6.925 55.978 1.00 39.06 115 PHE A CA 1
ATOM 877 C C . PHE A 1 115 ? 14.828 -7.190 57.376 1.00 39.06 115 PHE A C 1
ATOM 879 O O . PHE A 1 115 ? 15.531 -6.365 57.953 1.00 39.06 115 PHE A O 1
ATOM 886 N N . GLN A 1 116 ? 14.506 -8.357 57.944 1.00 40.75 116 GLN A N 1
ATOM 887 C CA . GLN A 1 116 ? 15.324 -8.920 59.018 1.00 40.75 116 GLN A CA 1
ATOM 888 C C . GLN A 1 116 ? 16.493 -9.689 58.403 1.00 40.75 116 GLN A C 1
ATOM 890 O O . GLN A 1 116 ? 16.329 -10.651 57.657 1.00 40.75 116 GLN A O 1
ATOM 895 N N . SER A 1 117 ? 17.676 -9.179 58.715 1.00 43.25 117 SER A N 1
ATOM 896 C CA . SER A 1 117 ? 19.004 -9.703 58.442 1.00 43.25 117 SER A CA 1
ATOM 897 C C . SER A 1 117 ? 19.202 -11.122 58.978 1.00 43.25 117 SER A C 1
ATOM 899 O O . SER A 1 117 ? 19.032 -11.336 60.177 1.00 43.25 117 SER A O 1
ATOM 901 N N . ASP A 1 118 ? 19.705 -12.035 58.146 1.00 36.06 118 ASP A N 1
ATOM 902 C CA . ASP A 1 118 ? 20.468 -13.183 58.641 1.00 36.06 118 ASP A CA 1
ATOM 903 C C . ASP A 1 118 ? 21.828 -13.241 57.929 1.00 36.06 118 ASP A C 1
ATOM 905 O O . ASP A 1 118 ? 21.953 -13.571 56.748 1.00 36.06 118 ASP A O 1
ATOM 909 N N . HIS A 1 119 ? 22.855 -12.806 58.657 1.00 46.31 119 HIS A N 1
ATOM 910 C CA . HIS A 1 119 ? 24.256 -12.877 58.272 1.00 46.31 119 HIS A CA 1
ATOM 911 C C . HIS A 1 119 ? 24.828 -14.221 58.728 1.00 46.31 119 HIS A C 1
ATOM 913 O O . HIS A 1 119 ? 25.213 -14.352 59.889 1.00 46.31 119 HIS A O 1
ATOM 919 N N . ARG A 1 120 ? 25.011 -15.176 57.808 1.00 35.97 120 ARG A N 1
ATOM 920 C CA . ARG A 1 120 ? 26.001 -16.257 57.969 1.00 35.97 120 ARG A CA 1
ATOM 921 C C . ARG A 1 120 ? 26.619 -16.651 56.629 1.00 35.97 120 ARG A C 1
ATOM 923 O O . ARG A 1 120 ? 26.023 -17.381 55.848 1.00 35.97 120 ARG A O 1
ATOM 930 N N . VAL A 1 121 ? 27.852 -16.204 56.398 1.00 47.75 121 VAL A N 1
ATOM 931 C CA . VAL A 1 121 ? 28.764 -16.784 55.400 1.00 47.75 121 VAL A CA 1
ATOM 932 C C . VAL A 1 121 ? 29.773 -17.641 56.170 1.00 47.75 121 VAL A C 1
ATOM 934 O O . VAL A 1 121 ? 30.466 -17.086 57.026 1.00 47.75 121 VAL A O 1
ATOM 937 N N . PRO A 1 122 ? 29.890 -18.960 55.936 1.00 44.56 122 PRO A N 1
ATOM 938 C CA . PRO A 1 122 ? 31.005 -19.721 56.476 1.00 44.56 122 PRO A CA 1
ATOM 939 C C . PRO A 1 122 ? 32.217 -19.615 55.540 1.00 44.56 122 PRO A C 1
ATOM 941 O O . PRO A 1 122 ? 32.147 -19.945 54.358 1.00 44.56 122 PRO A O 1
ATOM 944 N N . LEU A 1 123 ? 33.334 -19.150 56.104 1.00 45.97 123 LEU A N 1
ATOM 945 C CA . LEU A 1 123 ? 34.687 -19.291 55.565 1.00 45.97 123 LEU A CA 1
ATOM 946 C C . LEU A 1 123 ? 35.047 -20.781 55.468 1.00 45.97 123 LEU A C 1
ATOM 948 O O . LEU A 1 123 ? 34.955 -21.489 56.471 1.00 45.97 123 LEU A O 1
ATOM 952 N N . LEU A 1 124 ? 35.528 -21.236 54.308 1.00 44.91 124 LEU A N 1
ATOM 953 C CA . LEU A 1 124 ? 36.272 -22.492 54.205 1.00 44.91 124 LEU A CA 1
ATOM 954 C C . LEU A 1 124 ? 37.691 -22.205 53.703 1.00 44.91 124 LEU A C 1
ATOM 956 O O . LEU A 1 124 ? 37.885 -21.739 52.584 1.00 44.91 124 LEU A O 1
ATOM 960 N N . HIS A 1 125 ? 38.662 -22.482 54.572 1.00 42.69 125 HIS A N 1
ATOM 961 C CA . HIS A 1 125 ? 40.059 -22.719 54.223 1.00 42.69 125 HIS A CA 1
ATOM 962 C C . HIS A 1 125 ? 40.199 -24.137 53.655 1.00 42.69 125 HIS A C 1
ATOM 964 O O . HIS A 1 125 ? 39.732 -25.081 54.295 1.00 42.69 125 HIS A O 1
ATOM 970 N N . ALA A 1 126 ? 40.898 -24.270 52.528 1.00 48.22 126 ALA A N 1
ATOM 971 C CA . ALA A 1 126 ? 41.828 -25.359 52.210 1.00 48.22 126 ALA A CA 1
ATOM 972 C C . ALA A 1 126 ? 42.668 -24.947 50.996 1.00 48.22 126 ALA A C 1
ATOM 974 O O . ALA A 1 126 ? 42.054 -24.570 49.973 1.00 48.22 126 ALA A O 1
#

Radius of gyration: 33.06 Å; Cα contacts (8 Å, |Δi|>4): 89; chains: 1; bounding box: 113×49×75 Å

Foldseek 3Di:
DDDDDPPDDPDPDDDDDDDDDDDDQKDKDKDADDDPDDDPDFCDPVNVVVVCLVVQCVPPNPVRNPWDKDWPDADRVRRITMIIGGDPPPPVPPPPPDPDPPPPDDDPVVPPPPDDDDDDDDDDDD

InterPro domains:
  IPR038085 RNase P subunit Pop5/Rpp14/Rnp2-like domain superfamily [SSF160350] (25-89)
  IPR049128 Ribonucleases P/MRP subunit Pop8-like domain [PF20976] (25-78)

Solvent-accessible surface area (backbone atoms only — not comparable to full-atom values): 8757 Å² total; per-residue (Å²): 135,87,85,85,78,82,79,78,74,77,78,84,75,80,80,86,80,84,83,80,90,72,86,66,59,61,44,79,45,82,45,71,70,83,68,100,58,87,73,90,65,86,59,46,68,66,54,51,53,49,50,53,46,49,51,33,27,72,75,51,37,75,66,32,56,66,54,64,66,46,77,78,46,65,38,61,89,76,36,36,34,34,36,41,32,55,47,66,94,60,47,90,82,57,74,73,82,69,90,67,82,80,76,72,77,81,67,86,82,80,70,82,84,83,78,82,86,83,92,81,83,85,88,80,90,132

Secondary structure (DSSP, 8-state):
--------PPP-PPP-PPPP-PPPSEEEEEEE---SS--SS---HHHHHHHHHHHHHHHHHHHHHTS-EEEEEEETTTTEEEEEEE-TT--TTS---------PPPPGGG-SS-------PPP---